Protein AF-A0A535SLU0-F1 (afdb_monomer)

Mean predicted aligned error: 6.23 Å

Solvent-accessible surface area (backbone atoms only — not comparable to full-atom values): 4419 Å² total; per-residue (Å²): 125,63,89,82,46,103,59,54,72,69,56,52,52,52,50,53,49,52,36,39,74,71,45,46,29,44,76,46,78,56,92,96,40,78,48,75,43,77,27,69,67,47,52,52,53,52,51,52,52,50,51,52,52,52,51,55,50,49,55,53,49,55,54,48,50,54,51,53,55,54,58,72,68,56,132

Nearest PDB structures (foldseek):
  3fm5-assembly3_C  TM=5.208E-01  e=3.911E-01  Rhodococcus jostii RHA1
  5k1y-assembly1_B  TM=6.581E-01  e=9.460E-01  Sulfolobus sp. NOB8H2
  4aih-assembly1_A  TM=5.048E-01  e=4.186E-01  Yersinia pseudotuberculosis YPIII
  3s2w-assembly1_A  TM=6.545E-01  e=4.219E+00  Methanosarcina mazei Go1
  2rdp-assembly1_A-2  TM=3.808E-01  e=6.342E+00  Geobacillus stearothermophilus

pLDDT: mean 91.83, std 8.81, range [56.09, 98.12]

Structure (mmCIF, N/CA/C/O backbone):
data_AF-A0A535SLU0-F1
#
_entry.id   AF-A0A535SLU0-F1
#
loop_
_atom_site.group_PDB
_atom_site.id
_atom_site.type_symbol
_atom_site.label_atom_id
_atom_site.label_alt_id
_atom_site.label_comp_id
_atom_site.label_asym_id
_atom_site.label_entity_id
_atom_site.label_seq_id
_atom_site.pdbx_PDB_ins_code
_atom_site.Cartn_x
_atom_site.Cartn_y
_atom_site.Cartn_z
_atom_site.occupancy
_atom_site.B_iso_or_equiv
_atom_site.auth_seq_id
_atom_site.auth_comp_id
_atom_site.auth_asym_id
_atom_site.auth_atom_id
_atom_site.pdbx_PDB_model_num
ATOM 1 N N . MET A 1 1 ? -12.264 -11.589 17.021 1.00 57.16 1 MET A N 1
ATOM 2 C CA . MET A 1 1 ? -11.754 -10.894 15.814 1.00 57.16 1 MET A CA 1
ATOM 3 C C . MET A 1 1 ? -10.225 -10.875 15.765 1.00 57.16 1 MET A C 1
ATOM 5 O O . MET A 1 1 ? -9.677 -11.307 14.764 1.00 57.16 1 MET A O 1
ATOM 9 N N . TYR A 1 2 ? -9.533 -10.476 16.840 1.00 63.28 2 TYR A N 1
ATOM 10 C CA . TYR A 1 2 ? -8.060 -10.394 16.871 1.00 63.28 2 TYR A CA 1
ATOM 11 C C . TYR A 1 2 ? -7.313 -11.737 16.901 1.00 63.28 2 TYR A C 1
ATOM 13 O O . TYR A 1 2 ? -6.155 -11.779 16.522 1.00 63.28 2 TYR A O 1
ATOM 21 N N . ALA A 1 3 ? -7.981 -12.843 17.249 1.00 67.31 3 ALA A N 1
ATOM 22 C CA . ALA A 1 3 ? -7.381 -14.185 17.279 1.00 67.31 3 ALA A CA 1
ATOM 23 C C . ALA A 1 3 ? -6.836 -14.680 15.920 1.00 67.31 3 ALA A C 1
ATOM 25 O O . ALA A 1 3 ? -6.108 -15.664 15.880 1.00 67.31 3 ALA A O 1
ATOM 26 N N . LYS A 1 4 ? -7.189 -14.015 14.808 1.00 82.44 4 LYS A N 1
ATOM 27 C CA . LYS A 1 4 ? -6.669 -14.327 13.466 1.00 82.44 4 LYS A CA 1
ATOM 28 C C . LYS A 1 4 ? -5.321 -13.667 13.160 1.00 82.44 4 LYS A C 1
ATOM 30 O O . LYS A 1 4 ? -4.740 -13.963 12.123 1.00 82.44 4 LYS A O 1
ATOM 35 N N . PHE A 1 5 ? -4.841 -12.775 14.025 1.00 83.00 5 PHE A N 1
ATOM 36 C CA . PHE A 1 5 ? -3.574 -12.077 13.844 1.00 83.00 5 PHE A CA 1
ATOM 37 C C . PHE A 1 5 ? -2.629 -12.422 14.997 1.00 83.00 5 PHE A C 1
ATOM 39 O O . PHE A 1 5 ? -3.030 -12.298 16.156 1.00 83.00 5 PHE A O 1
ATOM 46 N N . PRO A 1 6 ? -1.373 -12.807 14.719 1.00 86.00 6 PRO A N 1
ATOM 47 C CA . PRO A 1 6 ? -0.360 -13.038 15.745 1.00 86.00 6 PRO A CA 1
ATOM 48 C C . PRO A 1 6 ? 0.192 -11.697 16.272 1.00 86.00 6 PRO A C 1
ATOM 50 O O . PRO A 1 6 ? 1.389 -11.437 16.220 1.00 86.00 6 PRO A O 1
ATOM 53 N N . ALA A 1 7 ? -0.690 -10.803 16.724 1.00 87.31 7 ALA A N 1
ATOM 54 C CA . ALA A 1 7 ? -0.356 -9.468 17.213 1.00 87.31 7 ALA A CA 1
ATOM 55 C C . ALA A 1 7 ? -1.293 -9.059 18.358 1.00 87.31 7 ALA A C 1
ATOM 57 O O . ALA A 1 7 ? -2.440 -9.503 18.441 1.00 87.31 7 ALA A O 1
ATOM 58 N N . SER A 1 8 ? -0.813 -8.188 19.246 1.00 91.38 8 SER A N 1
ATOM 59 C CA . SER A 1 8 ? -1.624 -7.688 20.357 1.00 91.38 8 SER A CA 1
ATOM 60 C C . SER A 1 8 ? -2.726 -6.730 19.861 1.00 91.38 8 SER A C 1
ATOM 62 O O . SER A 1 8 ? -2.539 -6.042 18.854 1.00 91.38 8 SER A O 1
ATOM 64 N N . PRO A 1 9 ? -3.873 -6.611 20.559 1.00 89.69 9 PRO A N 1
ATOM 65 C CA . PRO A 1 9 ? -4.926 -5.665 20.171 1.00 89.69 9 PRO A CA 1
ATOM 66 C C . PRO A 1 9 ? -4.466 -4.194 20.043 1.00 89.69 9 PRO A C 1
ATOM 68 O O . PRO A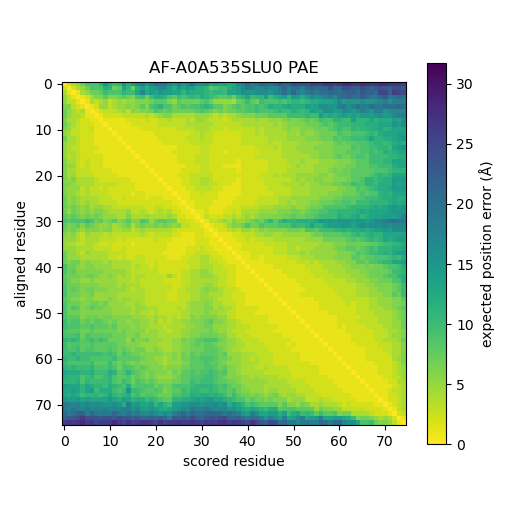 1 9 ? -4.899 -3.523 19.097 1.00 89.69 9 PRO A O 1
ATOM 71 N N . PRO A 1 10 ? -3.563 -3.672 20.904 1.00 93.31 10 PRO A N 1
ATOM 72 C CA . PRO A 1 10 ? -2.969 -2.349 20.704 1.00 93.31 10 PRO A CA 1
ATOM 73 C C . PRO A 1 10 ? -2.137 -2.253 19.420 1.00 93.31 10 PRO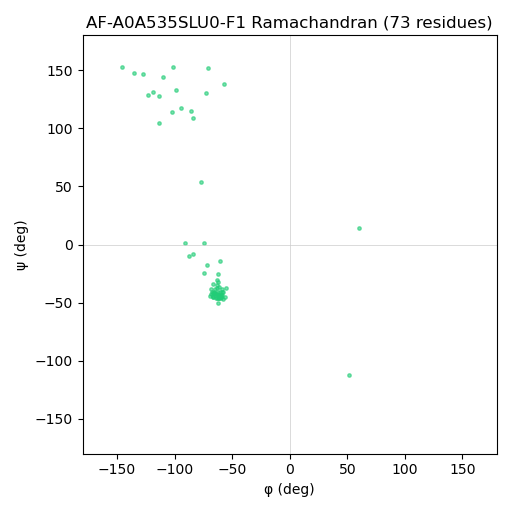 A C 1
ATOM 75 O O . PRO A 1 10 ? -2.290 -1.285 18.676 1.00 93.31 10 PRO A O 1
ATOM 78 N N . ALA A 1 11 ? -1.321 -3.269 19.113 1.00 93.25 11 ALA A N 1
ATOM 79 C CA . ALA A 1 11 ? -0.525 -3.301 17.886 1.00 93.25 11 ALA A CA 1
ATOM 80 C C . ALA A 1 11 ? -1.423 -3.310 16.640 1.00 93.25 11 ALA A C 1
ATOM 82 O O . ALA A 1 11 ? -1.213 -2.536 15.711 1.00 93.25 11 ALA A O 1
ATOM 83 N N . ILE A 1 12 ? -2.494 -4.108 16.647 1.00 92.88 12 ILE A N 1
ATOM 84 C CA . ILE A 1 12 ? -3.473 -4.133 15.550 1.00 92.88 12 ILE A CA 1
ATOM 85 C C . ILE A 1 12 ? -4.124 -2.753 15.373 1.00 92.88 12 ILE A C 1
ATOM 87 O O . ILE A 1 12 ? -4.271 -2.280 14.247 1.00 92.88 12 ILE A O 1
ATOM 91 N N . SER A 1 13 ? -4.460 -2.071 16.471 1.00 92.06 13 SER A N 1
ATOM 92 C CA . SER A 1 13 ? -5.039 -0.720 16.425 1.00 92.06 13 SER A CA 1
ATOM 93 C C . SER A 1 13 ? -4.056 0.307 15.851 1.00 92.06 13 SER A C 1
ATOM 95 O O . SER A 1 13 ? -4.453 1.170 15.066 1.00 92.06 13 SER A O 1
ATOM 97 N N . GLN A 1 14 ? -2.767 0.189 16.185 1.00 94.69 14 GLN A N 1
ATOM 98 C CA . GLN A 1 14 ? -1.705 1.013 15.610 1.00 94.69 14 GLN A CA 1
ATOM 99 C C . GLN A 1 14 ? -1.555 0.770 14.102 1.00 94.69 14 GLN A C 1
ATOM 101 O O . GLN A 1 14 ? -1.522 1.733 13.337 1.00 94.69 14 GLN A O 1
ATOM 106 N N . HIS A 1 15 ? -1.543 -0.488 13.654 1.00 94.50 15 HIS A N 1
ATOM 107 C CA . HIS A 1 15 ? -1.491 -0.813 12.226 1.00 94.50 15 HIS A CA 1
ATOM 108 C C . HIS A 1 15 ? 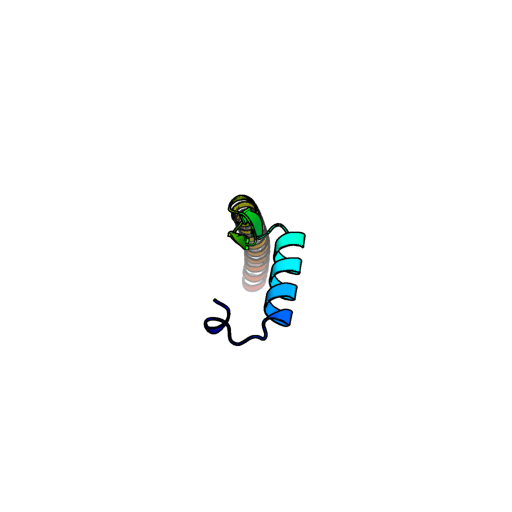-2.700 -0.253 11.467 1.00 94.50 15 HIS A C 1
ATOM 110 O O . HIS A 1 15 ? -2.529 0.383 10.430 1.00 94.50 15 HIS A O 1
ATOM 116 N N . LEU A 1 16 ? -3.918 -0.410 11.998 1.00 94.56 16 LEU A N 1
ATOM 117 C CA . LEU A 1 16 ? -5.130 0.136 11.377 1.00 94.56 16 LEU A CA 1
ATOM 118 C C . LEU A 1 16 ? -5.114 1.667 11.298 1.00 94.56 16 LEU A C 1
ATOM 120 O O . LEU A 1 16 ? -5.608 2.236 10.324 1.00 94.56 16 LEU A O 1
ATOM 124 N N . LYS A 1 17 ? -4.526 2.344 12.292 1.00 94.44 17 LYS A N 1
ATO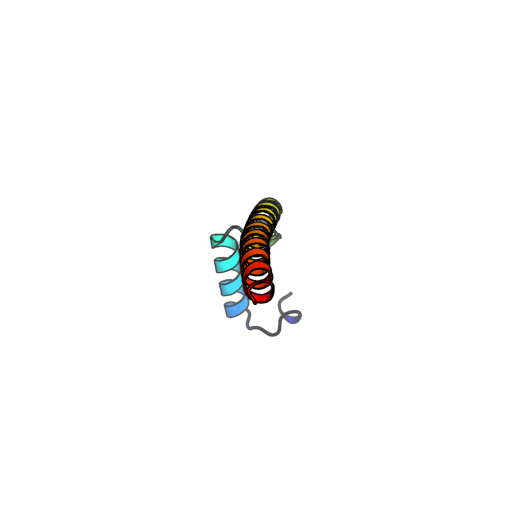M 125 C CA . LYS A 1 17 ? -4.323 3.797 12.253 1.00 94.44 17 LYS A CA 1
ATOM 126 C C . LYS A 1 17 ? -3.400 4.193 11.098 1.00 94.44 17 LYS A C 1
ATOM 128 O O . LYS A 1 17 ? -3.794 5.042 10.303 1.00 94.44 17 LYS A O 1
ATOM 133 N N . VAL A 1 18 ? -2.238 3.548 10.976 1.00 96.19 18 VAL A N 1
ATOM 134 C CA . VAL A 1 18 ? -1.266 3.824 9.901 1.00 96.19 18 VAL A CA 1
ATOM 135 C C . VAL A 1 18 ? -1.872 3.547 8.526 1.00 96.19 18 VAL A C 1
ATOM 137 O O . VAL A 1 18 ? -1.780 4.384 7.634 1.00 96.19 18 VAL A O 1
ATOM 140 N N . LEU A 1 19 ? -2.557 2.413 8.353 1.00 95.00 19 LEU A N 1
ATOM 141 C CA . LEU A 1 19 ? -3.210 2.067 7.086 1.00 95.00 19 LEU A CA 1
ATOM 142 C C . LEU A 1 19 ? -4.287 3.087 6.691 1.00 95.00 19 LEU A C 1
ATOM 144 O O . LEU A 1 19 ? -4.446 3.390 5.509 1.00 95.00 19 LEU A O 1
ATOM 148 N N . ARG A 1 20 ? -5.026 3.625 7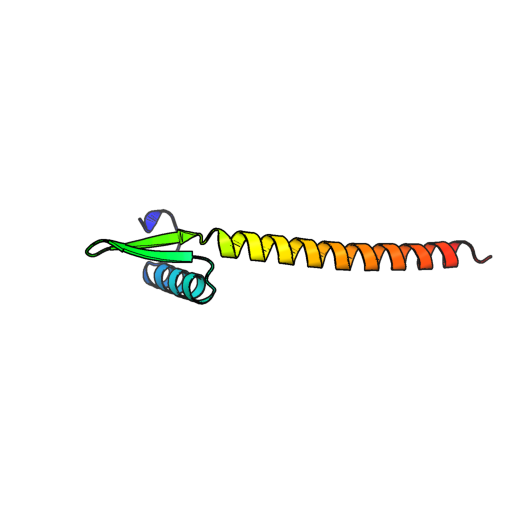.669 1.00 94.38 20 ARG A N 1
ATOM 149 C CA . ARG A 1 20 ? -6.025 4.674 7.436 1.00 94.38 20 ARG A CA 1
ATOM 150 C C . ARG A 1 20 ? -5.365 5.998 7.052 1.00 94.38 20 ARG A C 1
ATOM 152 O O . ARG A 1 20 ? -5.832 6.658 6.133 1.00 94.38 20 ARG A O 1
ATOM 159 N N . GLU A 1 21 ? -4.295 6.391 7.741 1.00 94.69 21 GLU A N 1
ATOM 160 C CA . GLU A 1 21 ? -3.530 7.613 7.437 1.00 94.69 21 GLU A CA 1
ATOM 161 C C . GLU A 1 21 ? -2.893 7.550 6.044 1.00 94.69 21 GLU A C 1
ATOM 163 O O . GLU A 1 21 ? -2.933 8.529 5.302 1.00 94.69 21 GLU A O 1
ATOM 168 N N . ALA A 1 22 ? -2.421 6.369 5.643 1.00 93.19 22 ALA A N 1
ATOM 169 C CA . ALA A 1 22 ? -1.948 6.081 4.291 1.00 93.19 22 ALA A CA 1
ATOM 170 C C . ALA A 1 22 ? -3.080 5.925 3.253 1.00 93.19 22 ALA A C 1
ATOM 172 O O . ALA A 1 22 ? -2.805 5.634 2.094 1.00 93.19 22 ALA A O 1
ATOM 173 N N . LYS A 1 23 ? -4.352 6.086 3.650 1.00 93.06 23 LYS A N 1
ATOM 174 C CA . LYS A 1 23 ? -5.556 5.930 2.809 1.00 93.06 23 LYS A CA 1
ATOM 175 C C . LYS A 1 23 ? -5.745 4.542 2.179 1.00 93.06 23 LYS A C 1
ATOM 177 O O . LYS A 1 23 ? -6.603 4.385 1.311 1.00 93.06 23 LYS A O 1
ATOM 182 N N . LEU A 1 24 ? -5.010 3.527 2.637 1.00 93.56 24 LEU A N 1
ATOM 183 C CA . LEU A 1 24 ? -5.104 2.144 2.147 1.00 93.56 24 LEU A CA 1
ATOM 184 C C . LEU A 1 24 ? -6.367 1.436 2.650 1.00 93.56 24 LEU A C 1
ATOM 186 O O . LEU A 1 24 ? -6.858 0.502 2.017 1.00 93.56 24 LEU A O 1
ATOM 190 N N . VAL A 1 25 ? -6.909 1.892 3.781 1.00 95.25 25 VAL A N 1
ATOM 191 C CA . VAL A 1 25 ? -8.194 1.436 4.316 1.00 95.25 25 VAL A CA 1
ATOM 192 C C . VAL A 1 25 ? -9.111 2.617 4.602 1.00 95.25 25 VAL A C 1
ATOM 194 O O . VAL A 1 25 ? -8.669 3.686 5.023 1.00 95.25 25 VAL A O 1
ATOM 197 N N . GLN A 1 26 ? -10.405 2.391 4.421 1.00 94.81 26 GLN A N 1
ATOM 198 C CA . GLN A 1 26 ? -11.478 3.268 4.865 1.00 94.81 26 GLN A CA 1
ATOM 199 C C . GLN A 1 26 ? -12.107 2.719 6.146 1.00 94.81 26 GLN A C 1
ATOM 201 O O . GLN A 1 26 ? -12.082 1.511 6.396 1.00 94.81 26 GLN A O 1
ATOM 206 N N . VAL A 1 27 ? -12.659 3.614 6.964 1.00 94.50 27 VAL A N 1
ATOM 207 C CA . VAL A 1 27 ? -13.332 3.257 8.214 1.00 94.50 27 VAL A CA 1
ATOM 208 C C . VAL A 1 27 ? -14.760 3.784 8.211 1.00 94.50 27 VAL A C 1
ATOM 210 O O . VAL A 1 27 ? -14.992 4.966 7.974 1.00 94.50 27 VAL A O 1
ATOM 213 N N . GLU A 1 28 ? -15.710 2.906 8.509 1.00 94.88 28 GLU A N 1
ATOM 214 C CA . GLU A 1 28 ? -17.115 3.243 8.710 1.00 94.88 28 GLU A CA 1
ATOM 215 C C . GLU A 1 28 ? -17.480 2.985 10.175 1.00 94.88 28 GLU A C 1
ATOM 217 O O . GLU A 1 28 ? -17.234 1.900 10.710 1.00 94.88 28 GLU A O 1
ATOM 222 N N . LYS A 1 29 ? -18.066 3.976 10.853 1.00 92.94 29 LYS A N 1
ATOM 223 C CA . LYS A 1 29 ? -18.574 3.785 12.215 1.00 92.94 29 LYS A CA 1
ATOM 224 C C . LYS A 1 29 ? -19.994 3.223 12.150 1.00 92.94 29 LYS A C 1
ATOM 226 O O . LYS A 1 29 ? -20.909 3.923 11.729 1.00 92.94 29 LYS A O 1
ATOM 231 N N . ARG A 1 30 ? -20.191 1.993 12.632 1.00 94.62 30 ARG A N 1
ATOM 232 C CA . ARG A 1 30 ? -21.514 1.373 12.807 1.00 94.62 30 ARG A CA 1
ATOM 233 C C . ARG A 1 30 ? -21.802 1.171 14.288 1.00 94.62 30 ARG A C 1
ATOM 235 O O . ARG A 1 30 ? -21.242 0.282 14.926 1.00 94.62 30 ARG A O 1
ATOM 242 N N . ALA A 1 31 ? -22.669 2.020 14.839 1.00 93.12 31 ALA A N 1
ATOM 243 C CA . ALA A 1 31 ? -22.957 2.083 16.272 1.00 93.12 31 ALA A CA 1
ATOM 244 C C . ALA A 1 31 ? -21.668 2.208 17.117 1.00 93.12 31 ALA A C 1
ATOM 246 O O . ALA A 1 31 ? -20.987 3.234 17.056 1.00 93.12 31 ALA A O 1
ATOM 247 N N . GLN A 1 32 ? -21.325 1.177 17.894 1.00 92.19 32 GLN A N 1
ATOM 248 C CA . GLN A 1 32 ? -20.126 1.139 18.743 1.00 92.19 32 GLN A CA 1
ATOM 249 C C . GLN A 1 32 ? -18.896 0.533 18.039 1.00 92.19 32 GLN A C 1
ATOM 251 O O . GLN A 1 32 ? -17.838 0.407 18.650 1.00 92.19 32 GLN A O 1
ATOM 256 N N . GLN A 1 33 ? -19.015 0.145 16.767 1.00 90.81 33 GLN A N 1
ATOM 257 C CA . GLN A 1 33 ? -17.967 -0.548 16.021 1.00 90.81 33 GLN A CA 1
ATOM 258 C C . GLN A 1 33 ? -17.353 0.343 14.938 1.00 90.81 33 GLN A C 1
ATOM 260 O O . GLN A 1 33 ? -18.047 1.108 14.270 1.00 90.81 33 GLN A O 1
ATOM 265 N N . HIS A 1 34 ? -16.045 0.193 14.733 1.00 91.94 34 HIS A N 1
ATOM 266 C CA . HIS A 1 34 ? -15.337 0.718 13.568 1.00 91.94 34 HIS A CA 1
ATOM 267 C C . HIS A 1 34 ? -15.089 -0.429 12.590 1.00 91.94 34 HIS A C 1
ATOM 269 O O . HIS A 1 34 ? -14.345 -1.363 12.897 1.00 91.94 34 HIS A O 1
ATOM 275 N N . ILE A 1 35 ? -15.724 -0.364 11.423 1.00 93.50 35 ILE A N 1
ATOM 276 C CA . ILE A 1 35 ? -15.566 -1.341 10.349 1.00 93.50 35 ILE A CA 1
ATOM 277 C C . ILE A 1 35 ? -14.500 -0.821 9.395 1.00 93.50 35 ILE A C 1
ATOM 279 O O . ILE A 1 35 ? -14.662 0.240 8.799 1.00 93.50 35 ILE A O 1
ATOM 283 N N . TYR A 1 36 ? -13.407 -1.568 9.269 1.00 93.75 36 TYR A N 1
ATOM 284 C CA . TYR A 1 36 ? -12.308 -1.252 8.363 1.00 93.75 36 TYR A CA 1
ATOM 285 C C . TYR A 1 36 ? -12.438 -2.073 7.086 1.00 93.75 36 TYR A C 1
ATOM 287 O O . TYR A 1 36 ? -12.628 -3.289 7.143 1.00 93.75 36 TYR A O 1
ATOM 295 N N . GLN A 1 37 ? -12.290 -1.415 5.943 1.00 94.50 37 GLN A N 1
ATOM 296 C CA . GLN A 1 37 ? -12.303 -2.053 4.632 1.00 94.50 37 GLN A CA 1
ATOM 297 C C . GLN A 1 37 ? -11.160 -1.499 3.788 1.00 94.50 37 GLN A C 1
ATOM 299 O O . GLN A 1 37 ? -10.791 -0.336 3.933 1.00 94.50 37 GLN A O 1
ATOM 304 N N . ILE A 1 38 ? -10.595 -2.320 2.904 1.00 94.56 38 ILE A N 1
ATOM 305 C CA . ILE A 1 38 ? -9.625 -1.848 1.909 1.00 94.56 38 ILE A CA 1
ATOM 306 C C . ILE A 1 38 ? -10.267 -0.736 1.080 1.00 94.56 38 ILE A C 1
ATOM 308 O O . ILE A 1 38 ? -11.434 -0.843 0.706 1.00 94.56 38 ILE A O 1
ATOM 312 N N . ASN A 1 39 ? -9.499 0.313 0.799 1.00 95.06 39 ASN A N 1
ATOM 313 C CA . ASN A 1 39 ? -9.874 1.348 -0.152 1.00 95.06 39 ASN A CA 1
ATOM 314 C C . ASN A 1 39 ? -9.506 0.883 -1.576 1.00 95.06 39 ASN A C 1
ATOM 316 O O . ASN A 1 39 ? -8.315 0.850 -1.903 1.00 95.06 39 ASN A O 1
ATOM 320 N N . PRO A 1 40 ? -10.478 0.540 -2.444 1.00 94.19 40 PRO A N 1
ATOM 321 C CA . PRO A 1 40 ? -10.181 0.038 -3.786 1.00 94.19 40 PRO A CA 1
ATOM 322 C C . PRO A 1 40 ? -9.455 1.069 -4.655 1.00 94.19 40 PRO A C 1
ATOM 324 O O . PRO A 1 40 ? -8.633 0.702 -5.487 1.00 94.19 40 PRO A O 1
ATOM 327 N N . HIS A 1 41 ? -9.716 2.360 -4.438 1.00 94.19 41 HIS A N 1
ATOM 328 C CA . HIS A 1 41 ? -9.078 3.425 -5.202 1.00 94.19 41 HIS A CA 1
ATOM 329 C C . HIS A 1 41 ? -7.573 3.497 -4.926 1.00 94.19 41 HIS A C 1
ATOM 331 O O . HIS A 1 41 ? -6.779 3.518 -5.860 1.00 94.19 41 HIS A O 1
ATOM 337 N N . ALA A 1 42 ? -7.175 3.414 -3.652 1.00 92.62 42 ALA A N 1
ATOM 338 C CA . ALA A 1 42 ? -5.763 3.384 -3.273 1.00 92.62 42 ALA A CA 1
ATOM 339 C C . ALA A 1 42 ? -5.030 2.154 -3.842 1.00 92.62 42 ALA A C 1
ATOM 341 O O . ALA A 1 42 ? -3.849 2.231 -4.171 1.00 92.62 42 ALA A O 1
ATOM 342 N N . MET A 1 43 ? -5.724 1.019 -3.993 1.00 91.25 43 MET A N 1
ATOM 343 C CA . MET A 1 43 ? -5.147 -0.168 -4.636 1.00 91.25 43 MET A CA 1
ATOM 344 C C . MET A 1 43 ? -4.893 0.056 -6.130 1.00 91.25 43 MET A C 1
ATOM 346 O O . MET A 1 43 ? -3.841 -0.337 -6.627 1.00 91.25 43 MET A O 1
ATOM 350 N N . LEU A 1 44 ? -5.814 0.723 -6.834 1.00 94.31 44 LEU A N 1
ATOM 351 C CA . LEU A 1 44 ? -5.637 1.071 -8.248 1.00 94.31 44 LEU A CA 1
ATOM 352 C C . LEU A 1 44 ? -4.475 2.051 -8.455 1.00 94.31 44 LEU A C 1
ATOM 354 O O . LEU A 1 44 ? -3.686 1.881 -9.383 1.00 94.31 44 LEU A O 1
ATOM 358 N N . GLU A 1 45 ? -4.341 3.051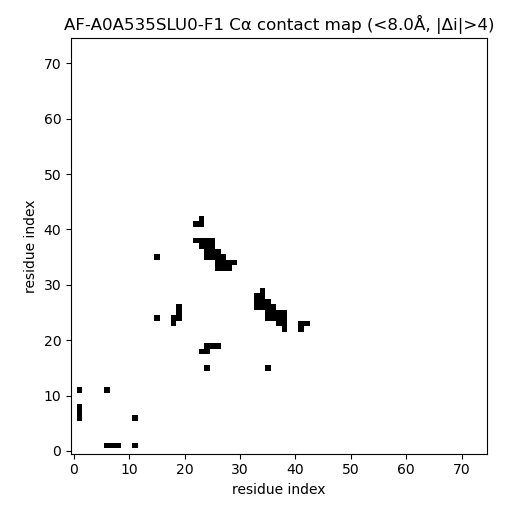 -7.580 1.00 93.50 45 GLU A N 1
ATOM 359 C CA . GLU A 1 45 ? -3.211 3.987 -7.606 1.00 93.50 45 GLU A CA 1
ATOM 360 C C . GLU A 1 45 ? -1.873 3.268 -7.394 1.00 93.50 45 GLU A C 1
ATOM 362 O O . GLU A 1 45 ? -0.928 3.478 -8.157 1.00 93.50 45 GLU A O 1
ATOM 367 N N . LEU A 1 46 ? -1.802 2.376 -6.398 1.00 91.94 46 LEU A N 1
ATOM 368 C CA . LEU A 1 46 ? -0.610 1.576 -6.116 1.00 91.94 46 LEU A CA 1
ATOM 369 C C . LEU A 1 46 ? -0.224 0.696 -7.310 1.00 91.94 46 LEU A C 1
ATOM 371 O O . LEU A 1 46 ? 0.948 0.621 -7.679 1.00 91.94 46 LEU A O 1
ATOM 375 N N . GLU A 1 47 ? -1.206 0.043 -7.926 1.00 94.31 47 GLU A N 1
ATOM 376 C CA . GLU A 1 47 ? -0.997 -0.810 -9.092 1.00 94.31 47 GLU A CA 1
ATOM 377 C C . GLU A 1 47 ? -0.505 0.001 -10.303 1.00 94.31 47 GLU A C 1
ATOM 379 O O . GLU A 1 47 ? 0.428 -0.404 -10.999 1.00 94.31 47 GLU A O 1
ATOM 384 N N . ALA A 1 48 ? -1.091 1.178 -10.541 1.00 96.19 48 ALA A N 1
ATOM 385 C CA . ALA A 1 48 ? -0.658 2.084 -11.599 1.00 96.19 48 ALA A CA 1
ATOM 386 C C . ALA A 1 48 ? 0.782 2.571 -11.383 1.00 96.19 48 ALA A C 1
ATOM 388 O O . ALA A 1 48 ? 1.595 2.520 -12.310 1.00 96.19 48 ALA A O 1
ATOM 389 N N . TRP A 1 49 ? 1.119 2.978 -10.158 1.00 95.81 49 TRP A N 1
ATOM 390 C CA . TRP A 1 49 ? 2.478 3.372 -9.796 1.00 95.81 49 TRP A CA 1
ATOM 391 C C . TRP A 1 49 ? 3.472 2.217 -9.965 1.00 95.81 49 TRP A C 1
ATOM 393 O O . TRP A 1 49 ? 4.528 2.396 -10.572 1.00 95.81 49 TRP A O 1
ATOM 403 N N . SER A 1 50 ? 3.123 1.014 -9.499 1.00 97.06 50 SER A N 1
ATOM 404 C CA . SER A 1 50 ? 3.978 -0.168 -9.630 1.00 97.06 50 SER A CA 1
ATOM 405 C C . SER A 1 50 ? 4.264 -0.493 -11.097 1.00 97.06 50 SER A C 1
ATOM 407 O O . SER A 1 50 ? 5.429 -0.669 -11.456 1.00 97.06 50 SER A O 1
ATOM 409 N N . ARG A 1 51 ? 3.240 -0.473 -11.964 1.00 97.88 51 ARG A N 1
ATOM 410 C CA . ARG A 1 51 ? 3.414 -0.639 -13.416 1.00 97.88 51 ARG A CA 1
ATOM 411 C C . ARG A 1 51 ? 4.371 0.388 -14.007 1.00 97.88 51 ARG A C 1
ATOM 413 O O . ARG A 1 51 ? 5.230 0.021 -14.806 1.00 97.88 51 ARG A O 1
ATOM 420 N N . HIS A 1 52 ? 4.230 1.654 -13.623 1.00 97.69 52 HIS A N 1
ATOM 421 C CA . HIS A 1 52 ? 5.094 2.720 -14.119 1.00 97.69 52 HIS A CA 1
ATOM 422 C C . HIS A 1 52 ? 6.563 2.483 -13.743 1.00 97.69 52 HIS A C 1
ATOM 424 O O . HIS A 1 52 ? 7.447 2.582 -14.593 1.00 97.69 52 HIS A O 1
ATOM 430 N N . ILE A 1 53 ? 6.826 2.099 -12.491 1.00 97.81 53 ILE A N 1
ATOM 431 C CA . ILE A 1 53 ? 8.178 1.770 -12.031 1.00 97.81 53 ILE A CA 1
ATOM 432 C C . ILE A 1 53 ? 8.744 0.567 -12.790 1.00 97.81 53 ILE A C 1
ATOM 434 O O . ILE A 1 53 ? 9.889 0.619 -13.238 1.00 97.81 53 ILE A O 1
ATOM 438 N N . THR A 1 54 ? 7.958 -0.493 -12.990 1.00 97.94 54 THR A N 1
ATOM 439 C CA . THR A 1 54 ? 8.390 -1.655 -13.780 1.00 97.94 54 THR A CA 1
ATOM 440 C C . THR A 1 54 ? 8.747 -1.263 -15.214 1.00 97.94 54 THR A C 1
ATOM 442 O O . THR A 1 54 ? 9.797 -1.664 -15.709 1.00 97.94 54 THR A O 1
ATOM 445 N N . GLN A 1 55 ? 7.927 -0.440 -15.871 1.00 98.06 55 GLN A N 1
ATOM 446 C CA . GLN A 1 55 ? 8.209 0.044 -17.227 1.00 98.06 55 GLN A CA 1
ATOM 447 C C . GLN A 1 55 ? 9.505 0.856 -17.292 1.00 98.06 55 GLN A C 1
ATOM 449 O O . GLN A 1 55 ? 10.315 0.641 -18.191 1.00 98.06 55 GLN A O 1
ATOM 454 N N . LEU A 1 56 ? 9.727 1.747 -16.322 1.00 98.06 56 LEU A N 1
ATOM 455 C CA . LEU A 1 56 ? 10.952 2.539 -16.235 1.00 98.06 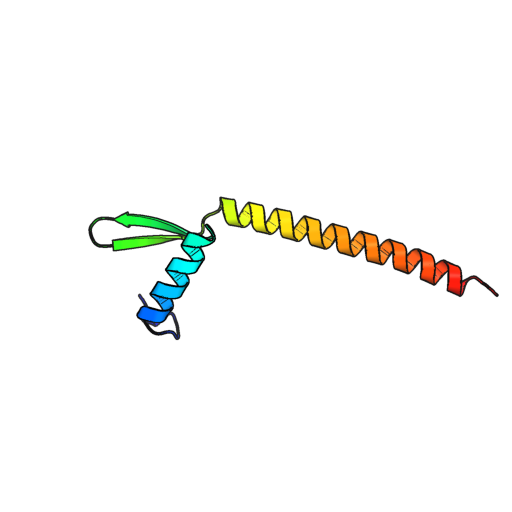56 LEU A CA 1
ATOM 456 C C . LEU A 1 56 ? 12.198 1.652 -16.105 1.00 98.06 56 LEU A C 1
ATOM 458 O O . LEU A 1 56 ? 13.212 1.911 -16.751 1.00 98.06 56 LEU A O 1
ATOM 462 N N . TRP A 1 57 ? 12.138 0.615 -15.268 1.00 97.94 57 TRP A N 1
ATOM 463 C CA . TRP A 1 57 ? 13.252 -0.319 -15.110 1.00 97.94 57 TRP A CA 1
ATOM 464 C C . TRP A 1 57 ? 13.509 -1.129 -16.375 1.00 97.94 57 TRP A C 1
ATOM 466 O O . TRP A 1 57 ? 14.661 -1.221 -16.787 1.00 97.94 57 TRP A O 1
ATOM 476 N N . ASN A 1 58 ? 12.461 -1.637 -17.025 1.00 98.12 58 ASN A N 1
ATOM 477 C CA . ASN A 1 58 ? 12.605 -2.386 -18.273 1.00 98.12 58 ASN A CA 1
ATOM 478 C C . ASN A 1 58 ? 13.297 -1.544 -19.351 1.00 98.12 58 ASN A C 1
ATOM 480 O O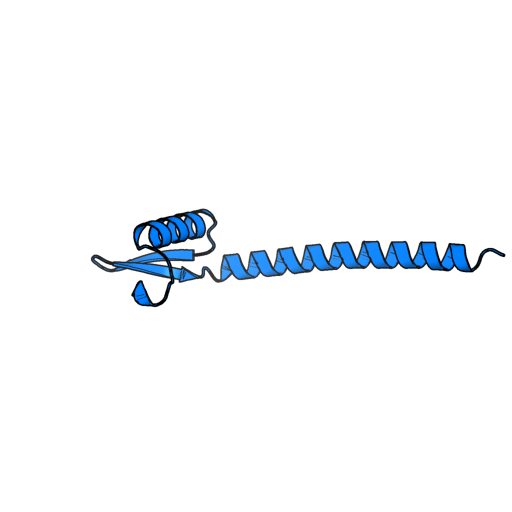 . ASN A 1 58 ? 14.288 -1.986 -19.912 1.00 98.12 58 ASN A O 1
ATOM 484 N N . GLN A 1 59 ? 12.881 -0.288 -19.539 1.00 97.75 59 GLN A N 1
ATOM 485 C CA . GLN A 1 59 ? 13.526 0.621 -20.497 1.00 97.75 59 GLN A CA 1
ATOM 486 C C . GLN A 1 59 ? 15.017 0.839 -20.208 1.00 97.75 59 GLN A C 1
ATOM 488 O O . GLN A 1 59 ? 15.831 0.939 -21.125 1.00 97.75 59 GLN A O 1
ATOM 493 N N . ARG A 1 60 ? 15.393 0.930 -18.926 1.00 97.44 60 ARG A N 1
ATOM 494 C CA . ARG A 1 60 ? 16.800 1.069 -18.524 1.00 97.44 60 ARG A CA 1
ATOM 495 C C . ARG A 1 60 ? 17.598 -0.199 -18.810 1.00 97.44 60 ARG A C 1
ATOM 497 O O . ARG A 1 60 ? 18.749 -0.088 -19.224 1.00 97.44 60 ARG A O 1
ATOM 504 N N . PHE A 1 61 ? 17.003 -1.370 -18.598 1.00 98.06 61 PHE A N 1
ATOM 505 C CA . PHE A 1 61 ? 17.637 -2.643 -18.929 1.00 98.06 61 PHE A CA 1
ATOM 506 C C . PHE A 1 61 ? 17.774 -2.832 -20.443 1.00 98.06 61 PHE A C 1
ATOM 508 O O . PHE A 1 61 ? 18.871 -3.143 -20.889 1.00 98.06 61 PHE A O 1
ATOM 515 N N . ASP A 1 62 ? 16.752 -2.502 -21.236 1.00 97.69 62 ASP A N 1
ATOM 516 C CA . ASP A 1 62 ? 16.819 -2.552 -22.705 1.00 97.69 62 ASP A CA 1
ATOM 517 C C . ASP A 1 62 ? 17.948 -1.654 -23.257 1.00 97.69 62 ASP A C 1
ATOM 519 O O . ASP A 1 62 ? 18.695 -2.021 -24.173 1.00 97.69 62 ASP A O 1
ATOM 523 N N . ALA A 1 63 ? 18.107 -0.458 -22.677 1.00 97.12 63 ALA A N 1
ATOM 524 C CA . ALA A 1 63 ? 19.189 0.456 -23.031 1.00 97.12 63 ALA A CA 1
ATOM 525 C C . ALA A 1 63 ? 20.568 -0.108 -22.652 1.00 97.12 63 ALA A C 1
ATOM 527 O O . ALA A 1 63 ? 21.517 0.004 -23.431 1.00 97.12 63 ALA A O 1
ATOM 528 N N . LEU A 1 64 ? 20.682 -0.730 -21.475 1.00 97.25 64 LEU A N 1
ATOM 529 C CA . LEU A 1 64 ? 21.911 -1.387 -2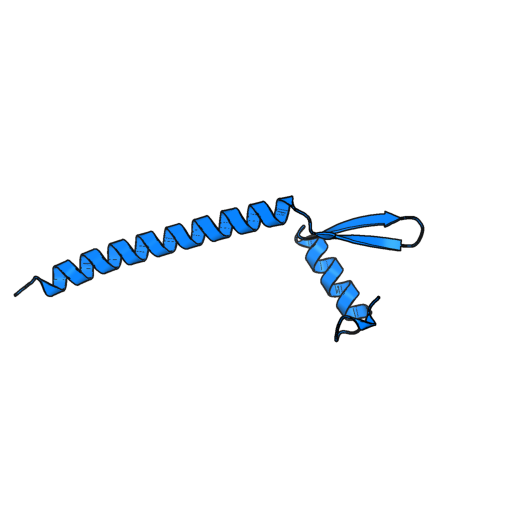1.037 1.00 97.25 64 LEU A CA 1
ATOM 530 C C . LEU A 1 64 ? 22.278 -2.557 -21.958 1.00 97.25 64 LEU A C 1
ATOM 532 O O . LEU A 1 64 ? 23.426 -2.641 -22.392 1.00 97.25 64 LEU A O 1
ATOM 536 N N . ASP A 1 65 ? 21.315 -3.408 -22.306 1.00 96.75 65 ASP A N 1
ATOM 537 C CA . ASP A 1 65 ? 21.518 -4.539 -23.213 1.00 96.75 65 ASP A CA 1
ATOM 538 C C . ASP A 1 65 ? 22.026 -4.068 -24.577 1.00 96.75 65 ASP A C 1
ATOM 540 O O . ASP A 1 65 ? 22.974 -4.633 -25.121 1.00 96.75 65 ASP A O 1
ATOM 544 N N . THR A 1 66 ? 21.480 -2.964 -25.092 1.00 96.75 66 THR A N 1
ATOM 545 C CA . THR A 1 66 ? 21.942 -2.356 -26.349 1.00 96.75 66 THR A CA 1
ATOM 546 C C . THR A 1 66 ? 23.421 -1.959 -26.288 1.00 96.75 66 THR A C 1
ATOM 548 O O . THR A 1 66 ? 24.173 -2.217 -27.231 1.00 96.75 66 THR A O 1
ATOM 551 N N . VAL A 1 67 ? 23.860 -1.350 -25.182 1.00 96.56 67 VAL A N 1
ATOM 552 C CA . VAL A 1 67 ? 25.267 -0.964 -24.983 1.00 96.56 67 VAL A CA 1
ATOM 553 C C . VAL A 1 67 ? 26.161 -2.197 -24.871 1.00 96.56 67 VAL A C 1
ATOM 555 O O . VAL A 1 67 ? 27.206 -2.258 -25.516 1.00 96.56 67 VAL A O 1
ATOM 558 N N . LEU A 1 68 ? 25.746 -3.201 -24.097 1.00 96.69 68 LEU A N 1
ATOM 559 C CA . LEU A 1 68 ? 26.512 -4.435 -23.922 1.00 96.69 68 LEU A CA 1
ATOM 560 C C . LEU A 1 68 ? 26.677 -5.199 -25.242 1.00 96.69 68 LEU A C 1
ATOM 562 O O . LEU A 1 68 ? 27.764 -5.694 -25.532 1.00 96.69 68 LEU A O 1
ATOM 566 N N . GLU A 1 69 ? 25.632 -5.266 -26.066 1.00 95.94 69 GLU A N 1
ATOM 567 C CA . GLU A 1 69 ? 25.706 -5.884 -27.391 1.00 95.94 69 GLU A CA 1
ATOM 568 C C . GLU A 1 69 ? 26.609 -5.104 -28.354 1.00 95.94 69 GLU A C 1
ATOM 570 O O . GLU A 1 69 ? 27.307 -5.713 -29.166 1.00 95.94 69 GLU A O 1
ATOM 575 N N . ALA A 1 70 ? 26.652 -3.773 -28.257 1.00 93.69 70 ALA A N 1
ATOM 576 C CA . ALA A 1 70 ? 27.583 -2.963 -29.037 1.00 93.69 70 ALA A CA 1
ATOM 577 C C . ALA A 1 70 ? 29.047 -3.210 -28.629 1.00 93.69 70 ALA A C 1
ATOM 579 O O . ALA A 1 70 ? 29.903 -3.344 -29.503 1.00 93.69 70 ALA A O 1
ATOM 580 N N . GLU A 1 71 ? 29.335 -3.322 -27.329 1.00 91.75 71 GLU A N 1
ATOM 581 C CA . GLU A 1 71 ? 30.685 -3.625 -26.837 1.00 91.75 71 GLU A CA 1
ATOM 582 C C . GLU A 1 71 ? 31.145 -5.033 -27.234 1.00 91.75 71 GLU A C 1
ATOM 584 O O . GLU A 1 71 ? 32.271 -5.192 -27.692 1.00 91.75 71 GLU A O 1
ATOM 589 N N . LYS A 1 72 ? 30.274 -6.050 -27.165 1.00 88.31 72 LYS A N 1
ATOM 590 C CA . LYS A 1 72 ? 30.608 -7.419 -27.615 1.00 88.31 72 LYS A CA 1
ATOM 591 C C . LYS A 1 72 ? 30.943 -7.513 -29.107 1.00 88.31 72 LYS A C 1
ATOM 593 O O . LYS A 1 72 ? 31.604 -8.458 -29.523 1.00 88.31 72 LYS A O 1
ATOM 598 N N . ARG A 1 73 ? 30.426 -6.590 -29.923 1.00 82.06 73 ARG A N 1
ATOM 599 C CA . ARG A 1 73 ? 30.640 -6.553 -31.379 1.00 82.06 73 ARG A CA 1
ATOM 600 C C . ARG A 1 73 ? 31.896 -5.785 -31.783 1.00 82.06 73 ARG A C 1
ATOM 602 O O . ARG A 1 73 ? 32.255 -5.826 -32.959 1.00 82.06 73 ARG A O 1
ATOM 609 N N . LYS A 1 74 ? 32.543 -5.072 -30.855 1.00 64.88 74 LYS A N 1
ATOM 610 C CA . LYS A 1 74 ? 33.850 -4.466 -31.115 1.00 64.88 74 LYS A CA 1
ATOM 611 C C . LYS A 1 74 ? 34.917 -5.578 -31.143 1.00 64.88 74 LYS A C 1
ATOM 613 O O . LYS A 1 74 ? 34.901 -6.416 -30.244 1.00 64.88 74 LYS A O 1
ATOM 618 N N . PRO A 1 75 ? 35.774 -5.622 -32.181 1.00 56.09 75 PRO A N 1
ATOM 619 C CA . PRO A 1 75 ? 36.832 -6.623 -32.320 1.00 56.09 75 PRO A CA 1
ATOM 620 C C . PRO A 1 75 ? 37.962 -6.443 -31.302 1.00 56.09 75 PRO A C 1
ATOM 622 O O . PRO A 1 75 ? 38.185 -5.293 -30.856 1.00 56.09 75 PRO A O 1
#

Sequence (75 aa):
MYAKFPASPPAISQHLKVLREAKLVQVEKRAQQHIYQINPHAMLELEAWSRHITQLWNQRFDALDTVLEAEKRKP

Foldseek 3Di:
DCVVDPDDPVVVVVVLVVCVVVVQWDWDDDPPDTDIDGDVVVVVVVVVVVVVVVVVVVVVVVVVVVVVVVVVPDD

Secondary structure (DSSP, 8-state):
-GGGSSS-HHHHHHHHHHHHHTTSEEEEEETTEEEEEE-HHHHHHHHHHHHHHHHHHHHHHHHHHHHHHHHHT--

Radius of gyration: 22.33 Å; Cα contacts (8 Å, |Δi|>4): 36; chains: 1; bounding box: 60×22×53 Å